Protein AF-A0A1F3WR90-F1 (afdb_monomer_lite)

Foldseek 3Di:
DDDPPDDPPPPPPVVQPPVNVVVLVVLLVCLVVLLVLLVVLLVVLVVLVVVLVVCVVVPVPRDCVVSVVVSVVSNVSSVVSVVSSVVSVVSVVVND

Sequence (96 aa):
MRDCSNEPIEYVYMSMTDSELRFARRAIKRKKLFLALSITSVVVGLGLTLLYSWQYATQPGFAPGIHLVLVLLILLMARQNLRQYYYAKILEKLIA

pLDDT: mean 77.19, std 12.87, range [43.66, 93.44]

Radius of gyration: 24.1 Å; chains: 1; bounding box: 63×44×56 Å

Structure (mmCIF, N/CA/C/O backbone):
data_AF-A0A1F3WR90-F1
#
_entry.id   AF-A0A1F3WR90-F1
#
loop_
_atom_site.group_PDB
_atom_site.id
_atom_site.type_symbol
_atom_site.label_atom_id
_atom_site.label_alt_id
_atom_site.label_comp_id
_atom_site.label_asym_id
_atom_site.label_entity_id
_atom_site.label_seq_id
_atom_site.pdbx_PDB_ins_code
_atom_site.Cartn_x
_atom_site.Cartn_y
_atom_site.Cartn_z
_atom_site.occupancy
_atom_site.B_iso_or_equiv
_atom_site.auth_seq_id
_atom_site.auth_comp_id
_atom_site.auth_asym_id
_atom_site.auth_atom_id
_atom_site.pdbx_PDB_model_num
ATOM 1 N N . MET A 1 1 ? 43.491 34.929 -30.129 1.00 43.66 1 MET A N 1
ATOM 2 C CA . MET A 1 1 ? 42.100 34.771 -29.658 1.00 43.66 1 MET A CA 1
ATOM 3 C C . MET A 1 1 ? 41.709 33.330 -29.967 1.00 43.66 1 MET A C 1
ATOM 5 O O . MET A 1 1 ? 41.605 33.009 -31.141 1.00 43.66 1 MET A O 1
ATOM 9 N N . ARG A 1 2 ? 41.686 32.424 -28.979 1.00 46.31 2 ARG A N 1
ATOM 10 C CA . ARG A 1 2 ? 41.278 31.025 -29.208 1.00 46.31 2 ARG A CA 1
ATOM 11 C C . ARG A 1 2 ? 39.754 30.981 -29.140 1.00 46.31 2 ARG A C 1
ATOM 13 O O . ARG A 1 2 ? 39.188 31.385 -28.131 1.00 46.31 2 ARG A O 1
ATOM 20 N N . ASP A 1 3 ? 39.139 30.586 -30.242 1.00 46.09 3 ASP A N 1
ATOM 21 C CA . ASP A 1 3 ? 37.696 30.464 -30.402 1.00 46.09 3 ASP A CA 1
ATOM 22 C C . ASP A 1 3 ? 37.220 29.220 -29.629 1.00 46.09 3 ASP A C 1
ATOM 24 O O . ASP A 1 3 ? 37.512 28.091 -30.017 1.00 46.09 3 ASP A O 1
ATOM 28 N N . CYS A 1 4 ? 36.577 29.428 -28.476 1.00 55.66 4 CYS A N 1
ATOM 29 C CA . CYS A 1 4 ? 36.032 28.374 -27.606 1.00 55.66 4 CYS A CA 1
ATOM 30 C C . CYS A 1 4 ? 34.583 28.007 -27.984 1.00 55.66 4 CYS A C 1
ATOM 32 O O . CYS A 1 4 ? 33.765 27.745 -27.108 1.00 55.66 4 CYS A O 1
ATOM 34 N N . SER A 1 5 ? 34.228 28.043 -29.270 1.00 59.00 5 SER A N 1
ATOM 35 C CA . SER A 1 5 ? 32.856 27.795 -29.746 1.00 59.00 5 SER A CA 1
ATOM 36 C C . SER A 1 5 ? 32.607 26.367 -30.243 1.00 59.00 5 SER A C 1
ATOM 38 O O . SER A 1 5 ? 31.522 26.081 -30.739 1.00 59.00 5 SER A O 1
ATOM 40 N N . ASN A 1 6 ? 33.580 25.460 -30.106 1.00 56.47 6 ASN A N 1
ATOM 41 C CA . ASN A 1 6 ? 33.511 24.137 -30.726 1.00 56.47 6 ASN A CA 1
ATOM 42 C C . ASN A 1 6 ? 33.908 23.003 -29.772 1.00 56.47 6 ASN A C 1
ATOM 44 O O . ASN A 1 6 ? 34.680 22.116 -30.133 1.00 56.47 6 ASN A O 1
ATOM 48 N N . GLU A 1 7 ? 33.393 23.033 -28.542 1.00 56.62 7 GLU A N 1
ATOM 49 C CA . GLU A 1 7 ? 33.303 21.795 -27.771 1.00 56.62 7 GLU A CA 1
ATOM 50 C C . GLU A 1 7 ? 32.085 21.032 -28.298 1.00 56.62 7 GLU A C 1
ATOM 52 O O . GLU A 1 7 ? 30.963 21.543 -28.192 1.00 56.62 7 GLU A O 1
ATOM 57 N N . PRO A 1 8 ? 32.255 19.844 -28.906 1.00 50.53 8 PRO A N 1
ATOM 58 C CA . PRO A 1 8 ? 31.114 18.988 -29.140 1.00 50.53 8 PRO A CA 1
ATOM 59 C C . PRO A 1 8 ? 30.530 18.703 -27.760 1.00 50.53 8 PRO A C 1
ATOM 61 O O . PRO A 1 8 ? 31.168 18.057 -26.932 1.00 50.53 8 PRO A O 1
ATOM 64 N N . ILE A 1 9 ? 29.327 19.219 -27.498 1.00 57.62 9 ILE A N 1
ATOM 65 C CA . ILE A 1 9 ? 28.496 18.714 -26.413 1.00 57.62 9 ILE A CA 1
ATOM 66 C C . ILE A 1 9 ? 28.200 17.278 -26.819 1.00 57.62 9 ILE A C 1
ATOM 68 O O . ILE A 1 9 ? 27.255 16.993 -27.554 1.00 57.62 9 ILE A O 1
ATOM 72 N N . GLU A 1 10 ? 29.102 16.389 -26.415 1.00 49.94 10 GLU A N 1
ATOM 73 C CA . GLU A 1 10 ? 28.919 14.960 -26.389 1.00 49.94 10 GLU A CA 1
ATOM 74 C C . GLU A 1 10 ? 27.719 14.763 -25.472 1.00 49.94 10 GLU A C 1
ATOM 76 O O . GLU A 1 10 ? 27.821 14.709 -24.247 1.00 49.94 10 GLU A O 1
ATOM 81 N N . TYR A 1 11 ? 26.530 14.789 -26.074 1.00 53.75 11 TYR A N 1
ATOM 82 C CA . TYR A 1 11 ? 25.341 14.248 -25.464 1.00 53.75 11 TYR A CA 1
ATOM 83 C C . TYR A 1 11 ? 25.709 12.804 -25.182 1.00 53.75 11 TYR A C 1
ATOM 85 O O . TYR A 1 11 ? 25.641 11.958 -26.074 1.00 53.75 11 TYR A O 1
ATOM 93 N N . VAL A 1 12 ? 26.154 12.550 -23.953 1.00 55.72 12 VAL A N 1
ATOM 94 C CA . VAL A 1 12 ? 26.272 11.225 -23.372 1.00 55.72 12 VAL A CA 1
ATOM 95 C C . VAL A 1 12 ? 24.850 10.674 -23.358 1.00 55.72 12 VAL A C 1
ATOM 97 O O . VAL A 1 12 ? 24.148 10.673 -22.349 1.00 55.72 12 VAL A O 1
ATOM 100 N N . TYR A 1 13 ? 24.394 10.209 -24.521 1.00 51.22 13 TYR A N 1
ATOM 101 C CA . TYR A 1 13 ? 23.515 9.072 -24.615 1.00 51.22 13 TYR A CA 1
ATOM 102 C C . TYR A 1 13 ? 24.331 7.946 -24.000 1.00 51.22 13 TYR A C 1
ATOM 104 O O . TYR A 1 13 ? 25.023 7.196 -24.686 1.00 51.22 13 TYR A O 1
ATOM 112 N N . MET A 1 14 ? 24.294 7.868 -22.668 1.00 51.72 14 MET A N 1
ATOM 113 C CA . MET A 1 14 ? 24.601 6.643 -21.965 1.00 51.72 14 MET A CA 1
ATOM 114 C C . MET A 1 14 ? 23.546 5.665 -22.474 1.00 51.72 14 MET A C 1
ATOM 116 O O . MET A 1 14 ? 22.432 5.600 -21.955 1.00 51.72 14 MET A O 1
ATOM 120 N N . SER A 1 15 ? 23.854 5.000 -23.589 1.00 59.16 15 SER A N 1
ATOM 121 C CA . SER A 1 15 ? 23.161 3.807 -24.039 1.00 59.16 15 SER A CA 1
ATOM 122 C C . SER A 1 15 ? 22.971 2.962 -22.792 1.00 59.16 15 SER A C 1
ATOM 124 O O . SER A 1 15 ? 23.974 2.586 -22.182 1.00 59.16 15 SER A O 1
ATOM 126 N N . MET A 1 16 ? 21.716 2.749 -22.378 1.00 57.41 16 MET A N 1
ATOM 127 C CA . MET A 1 16 ? 21.397 1.990 -21.170 1.00 57.41 16 MET A CA 1
ATOM 128 C C . MET A 1 16 ? 22.277 0.748 -21.135 1.00 57.41 16 MET A C 1
ATOM 130 O O . MET A 1 16 ? 22.243 -0.071 -22.056 1.00 57.41 16 MET A O 1
ATOM 134 N N . THR A 1 17 ? 23.106 0.637 -20.103 1.00 71.56 17 THR A N 1
ATOM 135 C CA . THR A 1 17 ? 24.027 -0.493 -19.992 1.00 71.56 17 THR A CA 1
ATOM 136 C C . THR A 1 17 ? 23.209 -1.785 -19.905 1.00 71.56 17 THR A C 1
ATOM 138 O O . THR A 1 17 ? 22.128 -1.810 -19.311 1.00 71.56 17 THR A O 1
ATOM 141 N N . ASP A 1 18 ? 23.701 -2.895 -20.467 1.00 66.44 18 ASP A N 1
ATOM 142 C CA . ASP A 1 18 ? 23.001 -4.196 -20.441 1.00 66.44 18 ASP A CA 1
ATOM 143 C C . ASP A 1 18 ? 22.572 -4.626 -19.022 1.00 66.44 18 ASP A C 1
ATOM 145 O O . ASP A 1 18 ? 21.602 -5.365 -18.822 1.00 66.44 18 ASP A O 1
ATOM 149 N N . SER A 1 19 ? 23.294 -4.154 -18.002 1.00 70.31 19 SER A N 1
ATOM 150 C CA . SER A 1 19 ? 22.914 -4.223 -16.590 1.00 70.31 19 SER A CA 1
ATOM 151 C C . SER A 1 19 ? 21.568 -3.557 -16.311 1.00 70.31 19 SER A C 1
ATOM 153 O O . SER A 1 19 ? 20.662 -4.221 -15.806 1.00 70.31 19 SER A O 1
ATOM 155 N N . GLU A 1 20 ? 21.406 -2.281 -16.655 1.00 70.12 20 GLU A N 1
ATOM 156 C CA . GLU A 1 20 ? 20.191 -1.496 -16.410 1.00 70.12 20 GLU A CA 1
ATOM 157 C C . GLU A 1 20 ? 18.990 -2.083 -17.147 1.00 70.12 20 GLU A C 1
ATOM 159 O O . GLU A 1 20 ? 17.901 -2.181 -16.583 1.00 70.12 20 GLU A O 1
ATOM 164 N N . LEU A 1 21 ? 19.201 -2.588 -18.364 1.00 70.56 21 LEU A N 1
ATOM 165 C CA . LEU A 1 21 ? 18.159 -3.223 -19.170 1.00 70.56 21 LEU A CA 1
ATOM 166 C C . LEU A 1 21 ? 17.697 -4.562 -18.559 1.00 70.56 21 LEU A C 1
ATOM 168 O O . LEU A 1 21 ? 16.497 -4.864 -18.518 1.00 70.56 21 LEU A O 1
ATOM 172 N N . ARG A 1 22 ? 18.620 -5.351 -17.984 1.00 75.38 22 ARG A N 1
ATOM 173 C CA . ARG A 1 22 ? 18.285 -6.572 -17.223 1.00 75.38 22 ARG A CA 1
ATOM 174 C C . ARG A 1 22 ? 17.581 -6.266 -15.902 1.00 75.38 22 ARG A C 1
ATOM 176 O O . ARG A 1 22 ? 16.626 -6.971 -15.558 1.00 75.38 22 ARG A O 1
ATOM 183 N N . PHE A 1 23 ? 18.000 -5.224 -15.183 1.00 71.81 23 PHE A N 1
ATOM 184 C CA . PHE A 1 23 ? 17.321 -4.770 -13.966 1.00 71.81 23 PHE A CA 1
ATOM 185 C C . PHE A 1 23 ? 15.909 -4.260 -14.270 1.00 71.81 23 PHE A C 1
ATOM 187 O O . PHE A 1 23 ? 14.956 -4.692 -13.616 1.00 71.81 23 PHE A O 1
ATOM 194 N N . ALA A 1 24 ? 15.751 -3.448 -15.317 1.00 70.62 24 ALA A N 1
ATOM 195 C CA . ALA A 1 24 ? 14.465 -2.937 -15.771 1.00 70.62 24 ALA A CA 1
ATOM 196 C C . ALA A 1 24 ? 13.515 -4.076 -16.162 1.00 70.62 24 ALA A C 1
ATOM 198 O O . ALA A 1 24 ? 12.412 -4.165 -15.625 1.00 70.62 24 ALA A O 1
ATOM 199 N N . ARG A 1 25 ? 13.952 -5.036 -16.993 1.00 72.62 25 ARG A N 1
ATOM 200 C CA . ARG A 1 25 ? 13.130 -6.212 -17.350 1.00 72.62 25 ARG A CA 1
ATOM 201 C C . ARG A 1 25 ? 12.693 -7.023 -16.129 1.00 72.62 25 ARG A C 1
ATOM 203 O O . ARG A 1 25 ? 11.566 -7.525 -16.082 1.00 72.62 25 ARG A O 1
ATOM 210 N N . ARG A 1 26 ? 13.562 -7.162 -15.124 1.00 75.00 26 ARG A N 1
ATOM 211 C CA . ARG A 1 26 ? 13.244 -7.903 -13.894 1.00 75.00 26 ARG A CA 1
ATOM 212 C C . ARG A 1 26 ? 12.271 -7.136 -12.996 1.00 75.00 26 ARG A C 1
ATOM 214 O O . ARG A 1 26 ? 11.385 -7.762 -12.412 1.00 75.00 26 ARG A O 1
ATOM 221 N N . ALA A 1 27 ? 12.381 -5.810 -12.942 1.00 69.12 27 ALA A N 1
ATOM 222 C CA . ALA A 1 27 ? 11.422 -4.936 -12.271 1.00 69.12 27 ALA A CA 1
ATOM 223 C C . ALA A 1 27 ? 10.043 -4.976 -12.956 1.00 69.12 27 ALA A C 1
ATOM 225 O O . ALA A 1 27 ? 9.027 -5.172 -12.287 1.00 69.12 27 ALA A O 1
ATOM 226 N N . ILE A 1 28 ? 10.007 -4.924 -14.292 1.00 70.38 28 ILE A N 1
ATOM 227 C CA . ILE A 1 28 ? 8.780 -4.999 -15.101 1.00 70.38 28 ILE A CA 1
ATOM 228 C C . ILE A 1 28 ? 8.055 -6.334 -14.888 1.00 70.38 28 ILE A C 1
ATOM 230 O O . ILE A 1 28 ? 6.839 -6.350 -14.684 1.00 70.38 28 ILE A O 1
ATOM 234 N N . LYS A 1 29 ? 8.778 -7.464 -14.832 1.00 74.69 29 LYS A N 1
ATOM 235 C CA . LYS A 1 29 ? 8.172 -8.779 -14.535 1.00 74.69 29 LYS A CA 1
ATOM 236 C C . LYS A 1 29 ? 7.416 -8.804 -13.201 1.00 74.69 29 LYS A C 1
ATOM 238 O O . LYS A 1 29 ? 6.414 -9.506 -13.083 1.00 74.69 29 LYS A O 1
ATOM 243 N N . ARG A 1 30 ? 7.859 -8.028 -12.206 1.00 74.44 30 ARG A N 1
ATOM 244 C CA . ARG A 1 30 ? 7.251 -7.973 -10.866 1.00 74.44 30 ARG A CA 1
ATOM 245 C C . ARG A 1 30 ? 6.098 -6.968 -10.756 1.00 74.44 30 ARG A C 1
ATOM 247 O O . ARG A 1 30 ? 5.424 -6.958 -9.731 1.00 74.44 30 ARG A O 1
ATOM 254 N N . LYS A 1 31 ? 5.782 -6.196 -11.808 1.00 75.50 31 LYS A N 1
ATOM 255 C CA . LYS A 1 31 ? 4.688 -5.200 -11.793 1.00 75.50 31 LYS A CA 1
ATOM 256 C C . LYS A 1 31 ? 3.339 -5.802 -11.373 1.00 75.50 31 LYS A C 1
ATOM 258 O O . LYS A 1 31 ? 2.615 -5.209 -10.581 1.00 75.50 31 LYS A O 1
ATOM 263 N N . LYS A 1 32 ? 3.014 -7.010 -11.853 1.00 74.75 32 LYS A N 1
ATOM 264 C CA . LYS A 1 32 ? 1.743 -7.683 -11.529 1.00 74.75 32 LYS A CA 1
ATOM 265 C C . LYS A 1 32 ? 1.638 -8.039 -10.041 1.00 74.75 32 LYS A C 1
ATOM 267 O O . LYS A 1 32 ? 0.545 -7.968 -9.492 1.00 74.75 32 LYS A O 1
ATOM 272 N N . LEU A 1 33 ? 2.761 -8.357 -9.389 1.00 80.50 33 LEU A N 1
ATOM 273 C CA . LEU A 1 33 ? 2.799 -8.639 -7.951 1.00 80.50 33 LEU A CA 1
ATOM 274 C C . LEU A 1 33 ? 2.524 -7.379 -7.128 1.00 80.50 33 LEU A C 1
ATOM 276 O O . LEU A 1 33 ? 1.744 -7.441 -6.186 1.00 80.50 33 LEU A O 1
ATOM 280 N N . PHE A 1 34 ? 3.094 -6.230 -7.509 1.00 80.44 34 PHE A N 1
ATOM 281 C CA . PHE A 1 34 ? 2.820 -4.960 -6.825 1.00 80.44 34 PHE A CA 1
ATOM 282 C C . PHE A 1 34 ? 1.351 -4.548 -6.928 1.00 80.44 34 PHE A C 1
ATOM 284 O O . PHE A 1 34 ? 0.770 -4.081 -5.949 1.00 80.44 34 PHE A O 1
ATOM 291 N N . LEU A 1 35 ? 0.732 -4.771 -8.091 1.00 78.50 35 LEU A N 1
ATOM 292 C CA . LEU A 1 35 ? -0.693 -4.512 -8.274 1.00 78.50 35 LEU A CA 1
ATOM 293 C C . LEU A 1 35 ? -1.549 -5.451 -7.413 1.00 78.50 35 LEU A C 1
ATOM 295 O O . LEU A 1 35 ? -2.442 -4.981 -6.713 1.00 78.50 35 LEU A O 1
ATOM 299 N N . ALA A 1 36 ? -1.247 -6.753 -7.422 1.00 81.75 36 ALA A N 1
ATOM 300 C CA . ALA A 1 36 ? -1.956 -7.733 -6.604 1.00 81.75 36 ALA A CA 1
ATOM 301 C C . ALA A 1 36 ? -1.837 -7.410 -5.106 1.00 81.75 36 ALA A C 1
ATOM 303 O O . ALA A 1 36 ? -2.848 -7.355 -4.418 1.00 81.75 36 ALA A O 1
ATOM 304 N N . LEU A 1 37 ? -0.630 -7.103 -4.618 1.00 83.94 37 LEU A N 1
ATOM 305 C CA . LEU A 1 37 ? -0.399 -6.694 -3.229 1.00 83.94 37 LEU A CA 1
ATOM 306 C C . LEU A 1 37 ? -1.182 -5.432 -2.866 1.00 83.94 37 LEU A C 1
ATOM 308 O O . LEU A 1 37 ? -1.780 -5.380 -1.799 1.00 83.94 37 LEU A O 1
ATOM 312 N N . SER A 1 38 ? -1.210 -4.431 -3.750 1.00 83.12 38 SER A N 1
ATOM 313 C CA . SER A 1 38 ? -1.993 -3.211 -3.537 1.00 83.12 38 SER A CA 1
ATOM 314 C C . SER A 1 38 ? -3.486 -3.519 -3.379 1.00 83.12 38 SER A C 1
ATOM 316 O O . SER A 1 38 ? -4.095 -3.100 -2.396 1.00 83.12 38 SER A O 1
ATOM 318 N N . ILE A 1 39 ? -4.059 -4.314 -4.290 1.00 87.62 39 ILE A N 1
ATOM 319 C CA . ILE A 1 39 ? -5.473 -4.713 -4.240 1.00 87.62 39 ILE A CA 1
ATOM 320 C C . ILE A 1 39 ? -5.764 -5.508 -2.963 1.00 87.62 39 ILE A C 1
ATOM 322 O O . ILE A 1 39 ? -6.707 -5.180 -2.247 1.00 87.62 39 ILE A O 1
ATOM 326 N N . THR A 1 40 ? -4.934 -6.499 -2.630 1.00 89.38 40 THR A N 1
ATOM 327 C CA . THR A 1 40 ? -5.094 -7.301 -1.410 1.00 89.38 40 THR A CA 1
ATOM 328 C C . THR A 1 40 ? -5.059 -6.425 -0.160 1.00 89.38 40 THR A C 1
ATOM 330 O O . THR A 1 40 ? -5.914 -6.570 0.708 1.00 89.38 40 THR A O 1
ATOM 333 N N . SER A 1 41 ? -4.127 -5.473 -0.071 1.00 85.88 41 SER A N 1
ATOM 334 C CA . SER A 1 41 ? -4.064 -4.536 1.054 1.00 85.88 41 SER A CA 1
ATOM 335 C C . SER A 1 41 ? -5.314 -3.658 1.155 1.00 85.88 41 SER A C 1
ATOM 337 O O . SER A 1 41 ? -5.797 -3.429 2.259 1.00 85.88 41 SER A O 1
ATOM 339 N N . VAL A 1 42 ? -5.884 -3.205 0.034 1.00 88.62 42 VAL A N 1
ATOM 340 C CA . VAL A 1 42 ? -7.152 -2.453 0.039 1.00 88.62 42 VAL A CA 1
ATOM 341 C C . VAL A 1 42 ? -8.306 -3.318 0.547 1.00 88.62 42 VAL A C 1
ATOM 343 O O . VAL A 1 42 ? -9.070 -2.864 1.395 1.00 88.62 42 VAL A O 1
ATOM 346 N N . VAL A 1 43 ? -8.411 -4.567 0.083 1.00 93.44 43 VAL A N 1
ATOM 347 C CA . VAL A 1 43 ? -9.450 -5.511 0.530 1.00 93.44 43 VAL A CA 1
ATOM 348 C C . VAL A 1 43 ? -9.340 -5.778 2.032 1.00 93.44 43 VAL A C 1
ATOM 350 O O . VAL A 1 43 ? -10.338 -5.694 2.744 1.00 93.44 43 VA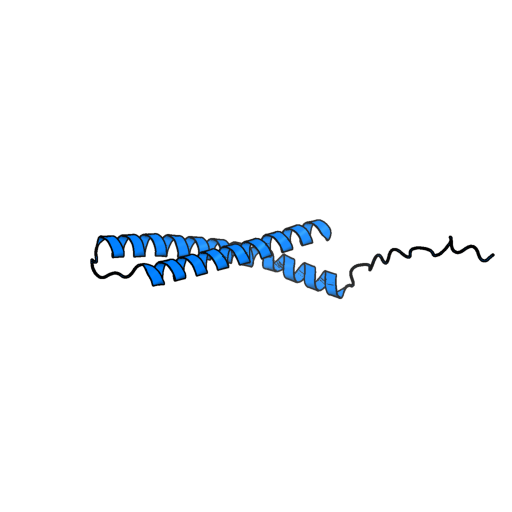L A O 1
ATOM 353 N N . VAL A 1 44 ? -8.127 -6.034 2.531 1.00 91.12 44 VAL A N 1
ATOM 354 C CA . VAL A 1 44 ? -7.873 -6.232 3.967 1.00 91.12 44 VAL A CA 1
ATOM 355 C C . VAL A 1 44 ? -8.209 -4.971 4.761 1.00 91.12 44 VAL A C 1
ATOM 357 O O . VAL A 1 44 ? -8.869 -5.062 5.793 1.00 91.12 44 VAL A O 1
ATOM 360 N N . GLY A 1 45 ? -7.801 -3.795 4.275 1.00 89.81 45 GLY A N 1
ATOM 361 C CA . GLY A 1 45 ? -8.110 -2.513 4.906 1.00 89.81 45 GLY A CA 1
ATOM 362 C C . GLY A 1 45 ? -9.616 -2.287 5.045 1.00 89.81 45 GLY A C 1
ATOM 363 O O . GLY A 1 45 ? -10.082 -2.003 6.143 1.00 89.81 45 GLY A O 1
ATOM 364 N N . LEU A 1 46 ? -10.381 -2.495 3.969 1.00 90.81 46 LEU A N 1
ATOM 365 C CA . LEU A 1 46 ? -11.843 -2.373 3.976 1.00 90.81 46 LEU A CA 1
ATOM 366 C C . LEU A 1 46 ? -12.511 -3.382 4.916 1.00 90.81 46 LEU A C 1
ATOM 368 O O . LEU A 1 46 ? -13.401 -3.008 5.679 1.00 90.81 46 LEU A O 1
ATOM 372 N N . GLY A 1 47 ? -12.070 -4.643 4.896 1.00 92.00 47 GLY A N 1
ATOM 373 C CA . GLY A 1 47 ? -12.595 -5.677 5.789 1.00 92.00 47 GLY A CA 1
ATOM 374 C C . GLY A 1 47 ? -12.366 -5.340 7.264 1.00 92.00 47 GLY A C 1
ATOM 375 O O . GLY A 1 47 ? -13.282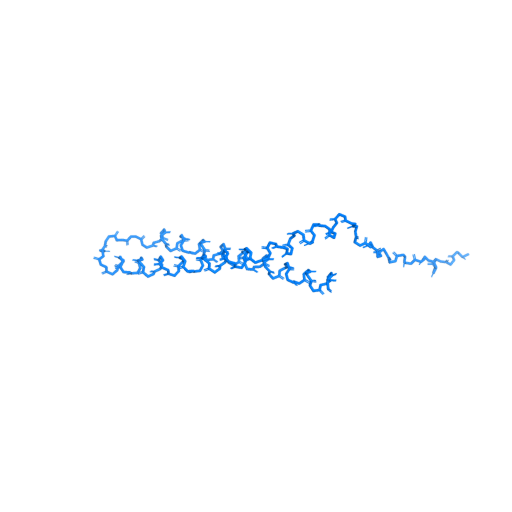 -5.453 8.076 1.00 92.00 47 GLY A O 1
ATOM 376 N N . LEU A 1 48 ? -11.169 -4.850 7.599 1.00 89.19 48 LEU A N 1
ATOM 377 C CA . LEU A 1 48 ? -10.842 -4.384 8.946 1.00 89.19 48 LEU A CA 1
ATOM 378 C C . LEU A 1 48 ? -11.658 -3.157 9.347 1.00 89.19 48 LEU A C 1
ATOM 380 O O . LEU A 1 48 ? -12.143 -3.107 10.472 1.00 89.19 48 LEU A O 1
ATOM 384 N N . THR A 1 49 ? -11.851 -2.188 8.448 1.00 88.94 49 THR A N 1
ATOM 385 C CA . THR A 1 49 ? -12.708 -1.028 8.723 1.00 88.94 49 THR A CA 1
ATOM 386 C C . THR A 1 49 ? -14.124 -1.463 9.079 1.00 88.94 49 THR A C 1
ATOM 388 O O . THR A 1 49 ? -14.636 -1.032 10.105 1.00 88.94 49 THR A O 1
ATOM 391 N N . LEU A 1 50 ? -14.734 -2.357 8.294 1.00 91.12 50 LEU A N 1
ATOM 392 C CA . LEU A 1 50 ? -16.083 -2.860 8.573 1.00 91.12 50 LEU A CA 1
ATOM 393 C C . LEU A 1 50 ? -16.155 -3.599 9.916 1.00 91.12 50 LEU A C 1
ATOM 395 O O . LEU A 1 50 ? -17.055 -3.333 10.712 1.00 91.12 50 LEU A O 1
ATOM 399 N N . LEU A 1 51 ? -15.186 -4.478 10.195 1.00 88.94 51 LEU A N 1
ATOM 400 C CA . LEU A 1 51 ? -15.111 -5.205 11.466 1.00 88.94 51 LEU A CA 1
ATOM 401 C C . LEU A 1 51 ? -14.963 -4.268 12.668 1.00 88.94 51 LEU A C 1
ATOM 403 O O . LEU A 1 51 ? -15.673 -4.423 13.661 1.00 88.94 51 LEU A O 1
ATOM 407 N N . TYR A 1 52 ? -14.066 -3.286 12.584 1.00 86.44 52 TYR A N 1
ATOM 408 C CA . TYR A 1 52 ? -13.826 -2.348 13.677 1.00 86.44 52 TYR A CA 1
ATOM 409 C C . TYR A 1 52 ? -14.976 -1.361 13.863 1.00 86.44 52 TYR A C 1
ATOM 411 O O . TYR A 1 52 ? -15.305 -1.035 15.000 1.00 86.44 52 TYR A O 1
ATOM 419 N N . SER A 1 53 ? -15.640 -0.927 12.788 1.00 84.81 53 SER A N 1
ATOM 420 C CA . SER A 1 53 ? -16.862 -0.124 12.888 1.00 84.81 53 SER A CA 1
ATOM 421 C C . SER A 1 53 ? -17.988 -0.897 13.579 1.00 84.81 53 SER A C 1
ATOM 423 O O . SER A 1 53 ? -18.677 -0.335 14.428 1.00 84.81 53 SER A O 1
ATOM 425 N N . TRP A 1 54 ? -18.137 -2.192 13.282 1.00 88.25 54 TRP A N 1
ATOM 426 C CA . TRP A 1 54 ? -19.098 -3.057 13.972 1.00 88.25 54 TRP A CA 1
ATOM 427 C C . TRP A 1 54 ? -18.760 -3.239 15.460 1.00 88.25 54 TRP A C 1
ATOM 429 O O . TRP A 1 54 ? -19.634 -3.111 16.321 1.00 88.25 54 TRP A O 1
ATOM 439 N N . GLN A 1 55 ? -17.487 -3.492 15.784 1.00 85.62 55 GLN A N 1
ATOM 440 C CA . GLN A 1 55 ? -17.022 -3.601 17.172 1.00 85.62 55 GLN A CA 1
ATOM 441 C C . GLN A 1 55 ? -17.222 -2.306 17.954 1.00 85.62 55 GLN A C 1
ATOM 443 O O . GLN A 1 55 ? -17.705 -2.362 19.080 1.00 85.62 55 GLN A O 1
ATOM 448 N N . TYR A 1 56 ? -16.931 -1.155 17.349 1.00 84.44 56 TYR A N 1
ATOM 449 C CA . TYR A 1 56 ? -17.151 0.150 17.967 1.00 84.44 56 TYR A CA 1
ATOM 450 C C . TYR A 1 56 ? -18.632 0.402 18.290 1.00 84.44 56 TYR A C 1
ATOM 452 O O . TYR A 1 56 ? -18.945 0.929 19.352 1.00 84.44 56 TYR A O 1
ATOM 460 N N . ALA A 1 57 ? -19.550 -0.022 17.415 1.00 84.00 57 ALA A N 1
ATOM 461 C CA . ALA A 1 57 ? -20.987 0.109 17.656 1.00 84.00 57 ALA A CA 1
ATOM 462 C C . ALA A 1 57 ? -21.514 -0.846 18.745 1.00 84.00 57 ALA A C 1
ATOM 464 O O . ALA A 1 57 ? -22.49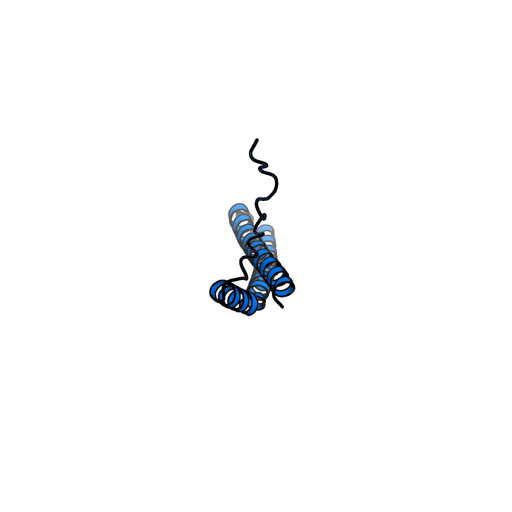6 -0.536 19.413 1.00 84.00 57 ALA A O 1
ATOM 465 N N . THR A 1 58 ? -20.874 -2.006 18.921 1.00 87.69 58 THR A N 1
ATOM 466 C CA . THR A 1 58 ? -21.348 -3.063 19.832 1.00 87.69 58 THR A CA 1
ATOM 467 C C . THR A 1 58 ? -20.681 -3.004 21.211 1.00 87.69 58 THR A C 1
ATOM 469 O O . THR A 1 58 ? -21.259 -3.465 22.193 1.00 87.69 58 THR A O 1
ATOM 472 N N . GLN A 1 59 ? -19.461 -2.463 21.313 1.00 81.62 59 GLN A N 1
ATOM 473 C CA . GLN A 1 59 ? -18.658 -2.485 22.538 1.00 81.62 59 GLN A CA 1
ATOM 474 C C . GLN A 1 59 ? -18.314 -1.065 23.022 1.00 81.62 59 GLN A C 1
ATOM 476 O O . GLN A 1 59 ? -17.513 -0.379 22.386 1.00 81.62 59 GLN A O 1
ATOM 481 N N . PRO A 1 60 ? -18.819 -0.635 24.195 1.00 71.69 60 PRO A N 1
ATOM 482 C CA . PRO A 1 60 ? -18.611 0.724 24.708 1.00 71.69 60 PRO A CA 1
ATOM 483 C C . PRO A 1 60 ? -17.177 1.015 25.197 1.00 71.69 60 PRO A C 1
ATOM 485 O O . PRO A 1 60 ? -16.855 2.164 25.478 1.00 71.69 60 PRO A O 1
ATOM 488 N N . GLY A 1 61 ? -16.308 0.000 25.298 1.00 78.81 61 GLY A N 1
ATOM 489 C CA . GLY A 1 61 ? -14.899 0.141 25.700 1.00 78.81 61 GLY A CA 1
ATOM 490 C C . GLY A 1 61 ? -13.891 0.056 24.549 1.00 78.81 61 GLY A C 1
ATOM 491 O O . GLY A 1 61 ? -12.687 0.003 24.795 1.00 78.81 61 GLY A O 1
ATOM 492 N N . PHE A 1 62 ? -14.352 -0.014 23.297 1.00 74.81 62 PHE A N 1
ATOM 493 C CA . PHE A 1 62 ? -13.461 -0.179 22.152 1.00 74.81 62 PHE A CA 1
ATOM 494 C C . PHE A 1 62 ? -12.699 1.121 21.864 1.00 74.81 62 PHE A C 1
ATOM 496 O O . PHE A 1 62 ? -13.310 2.161 21.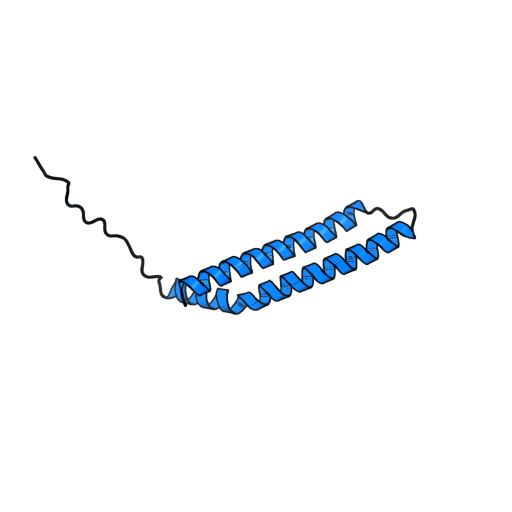630 1.00 74.81 62 PHE A O 1
ATOM 503 N N . ALA A 1 63 ? -11.364 1.069 21.860 1.00 79.56 63 ALA A N 1
ATOM 504 C CA . ALA A 1 63 ? -10.504 2.218 21.579 1.00 79.56 63 ALA A CA 1
ATOM 505 C C . ALA A 1 63 ? -10.142 2.266 20.079 1.00 79.56 63 ALA A C 1
ATOM 507 O O . ALA A 1 63 ? -9.184 1.612 19.660 1.00 79.56 63 ALA A O 1
ATOM 508 N N . PRO A 1 64 ? -10.846 3.049 19.237 1.00 78.31 64 PRO A N 1
ATOM 509 C CA . PRO A 1 64 ? -10.672 2.988 17.786 1.00 78.31 64 PRO A CA 1
ATOM 510 C C . PRO A 1 64 ? -9.310 3.508 17.305 1.00 78.31 64 PRO A C 1
ATOM 512 O O . PRO A 1 64 ? -8.913 3.201 16.185 1.00 78.31 64 PRO A O 1
ATOM 515 N N . GLY A 1 65 ? -8.579 4.273 18.125 1.00 85.81 65 GLY A N 1
ATOM 516 C CA . GLY A 1 65 ? -7.359 4.977 17.715 1.00 85.81 65 GLY A CA 1
ATOM 517 C C . GLY A 1 65 ? -6.292 4.074 17.086 1.00 85.81 65 GLY A C 1
ATOM 518 O O . GLY A 1 65 ? -5.881 4.308 15.951 1.00 85.81 65 GLY A O 1
ATOM 519 N N . ILE A 1 66 ? -5.874 3.010 17.780 1.00 85.19 66 ILE A N 1
ATOM 520 C CA . ILE A 1 66 ? -4.810 2.103 17.299 1.00 85.19 66 ILE A CA 1
ATOM 521 C C . ILE A 1 66 ? -5.267 1.341 16.046 1.00 85.19 66 ILE A C 1
ATOM 523 O O . ILE A 1 66 ? -4.505 1.162 15.094 1.00 85.19 66 ILE A O 1
ATOM 527 N N . HIS A 1 67 ? -6.536 0.939 16.013 1.00 85.31 67 HIS A N 1
ATOM 528 C CA . HIS A 1 67 ? -7.130 0.216 14.893 1.00 85.31 67 HIS A CA 1
ATOM 529 C C . HIS A 1 67 ? -7.219 1.074 13.624 1.00 85.31 67 HIS A C 1
ATOM 531 O O . HIS A 1 67 ? -6.939 0.586 12.528 1.00 85.31 67 HIS A O 1
ATOM 537 N N . LEU A 1 68 ? -7.520 2.366 13.770 1.00 85.81 68 LEU A N 1
ATOM 538 C CA . LEU A 1 68 ? -7.517 3.327 12.668 1.00 85.81 68 LEU A CA 1
ATOM 539 C C . LEU A 1 68 ? -6.107 3.506 12.093 1.00 85.81 68 LEU A C 1
ATOM 541 O O . LEU A 1 68 ? -5.931 3.479 10.876 1.00 85.81 68 LEU A O 1
ATOM 545 N N . VAL A 1 69 ? -5.092 3.613 12.957 1.00 91.69 69 VAL A N 1
ATOM 546 C CA . VAL A 1 69 ? -3.684 3.705 12.536 1.00 91.69 69 VAL A CA 1
ATOM 547 C C . VAL A 1 69 ? -3.252 2.452 11.771 1.00 91.69 69 VAL A C 1
ATOM 549 O O . VAL A 1 69 ? -2.621 2.573 10.722 1.00 91.69 69 VAL A O 1
ATOM 552 N N . LEU A 1 70 ? -3.636 1.257 12.231 1.00 89.12 70 LEU A N 1
ATOM 553 C CA . LEU A 1 70 ? -3.367 0.001 11.519 1.00 89.12 70 LEU A CA 1
ATOM 554 C C . LEU A 1 70 ? -3.987 -0.012 10.117 1.00 89.12 70 LEU A C 1
ATOM 556 O O . LEU A 1 70 ? -3.299 -0.322 9.143 1.00 89.12 70 LEU A O 1
ATOM 560 N N . VAL A 1 71 ? -5.263 0.363 9.995 1.00 88.25 71 VAL A N 1
ATOM 561 C CA . VAL A 1 71 ? -5.941 0.457 8.692 1.00 88.25 71 VAL A CA 1
ATOM 562 C C . VAL A 1 71 ? -5.234 1.469 7.787 1.00 88.25 71 VAL A C 1
ATOM 564 O O . VAL A 1 71 ? -4.958 1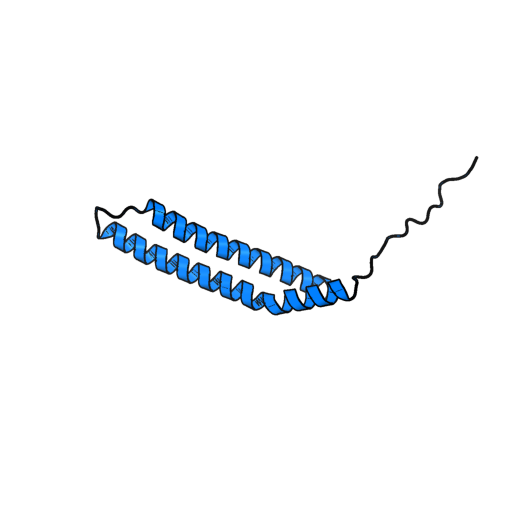.171 6.624 1.00 88.25 71 VAL A O 1
ATOM 567 N N . LEU A 1 72 ? -4.878 2.644 8.315 1.00 89.44 72 LEU A N 1
ATOM 568 C CA . LEU A 1 72 ? -4.150 3.667 7.564 1.00 89.44 72 LEU A CA 1
ATOM 569 C C . LEU A 1 72 ? -2.792 3.159 7.076 1.00 89.44 72 LEU A C 1
ATOM 571 O O . LEU A 1 72 ? -2.464 3.362 5.910 1.00 89.44 72 LEU A O 1
ATOM 575 N N . LEU A 1 73 ? -2.022 2.464 7.915 1.00 91.75 73 LEU A N 1
ATOM 576 C CA . LEU A 1 73 ? -0.736 1.874 7.529 1.00 91.75 73 LEU A CA 1
ATOM 577 C C . LEU A 1 73 ? -0.896 0.872 6.381 1.00 91.75 73 LEU A C 1
ATOM 579 O O . LEU A 1 73 ? -0.141 0.929 5.409 1.00 91.75 73 LEU A O 1
ATOM 583 N N . ILE A 1 74 ? -1.911 0.007 6.441 1.00 89.81 74 ILE A N 1
ATOM 584 C CA . ILE A 1 74 ? -2.210 -0.961 5.375 1.00 89.81 74 ILE A CA 1
ATOM 585 C C . ILE A 1 74 ? -2.553 -0.238 4.063 1.00 89.81 74 ILE A C 1
ATOM 587 O O . ILE A 1 74 ? -2.033 -0.588 3.001 1.00 89.81 74 ILE A O 1
ATOM 591 N N . LEU A 1 75 ? -3.380 0.808 4.120 1.00 87.38 75 LEU A N 1
ATOM 592 C CA . LEU A 1 75 ? -3.754 1.594 2.940 1.00 87.38 75 LEU A CA 1
ATOM 593 C C . LEU A 1 75 ? -2.574 2.405 2.377 1.00 87.38 75 LEU A C 1
ATOM 595 O O . LEU A 1 75 ? -2.424 2.534 1.158 1.00 87.38 75 LEU A O 1
ATOM 599 N N . LEU A 1 76 ? -1.702 2.931 3.238 1.00 90.81 76 LEU A N 1
ATOM 600 C CA . LEU A 1 76 ? -0.479 3.622 2.827 1.00 90.81 76 LEU A CA 1
ATOM 601 C C . LEU A 1 76 ? 0.496 2.662 2.140 1.00 90.81 76 LEU A C 1
ATOM 603 O O . LEU A 1 76 ? 1.033 3.006 1.085 1.00 90.81 76 LEU A O 1
ATOM 607 N N . MET A 1 77 ? 0.659 1.447 2.667 1.00 89.31 77 MET A N 1
ATOM 608 C CA . ME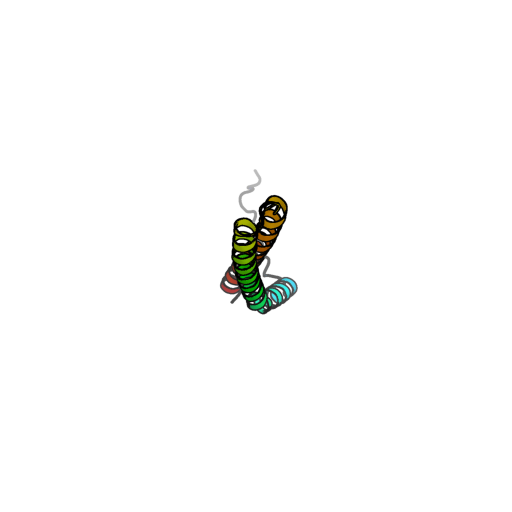T A 1 77 ? 1.417 0.374 2.015 1.00 89.31 77 MET A CA 1
ATOM 609 C C . MET A 1 77 ? 0.827 0.031 0.643 1.00 89.31 77 MET A C 1
ATOM 611 O O . MET A 1 77 ? 1.559 -0.052 -0.346 1.00 89.31 77 MET A O 1
ATOM 615 N N . ALA A 1 78 ? -0.502 -0.061 0.534 1.00 85.00 78 ALA A N 1
ATOM 616 C CA . ALA A 1 78 ? -1.175 -0.278 -0.745 1.00 85.00 78 ALA A CA 1
ATOM 617 C C . ALA A 1 78 ? -0.838 0.820 -1.770 1.00 85.00 78 ALA A C 1
ATOM 619 O O . ALA A 1 78 ? -0.557 0.522 -2.935 1.00 85.00 78 ALA A O 1
ATOM 620 N N . ARG A 1 79 ? -0.815 2.089 -1.338 1.00 89.25 79 ARG A N 1
ATOM 621 C CA . ARG A 1 79 ? -0.463 3.246 -2.179 1.00 89.25 79 ARG A CA 1
ATOM 622 C C . ARG A 1 79 ? 1.009 3.241 -2.592 1.00 89.25 79 ARG A C 1
ATOM 624 O O . ARG A 1 79 ? 1.334 3.628 -3.714 1.00 89.25 79 ARG A O 1
ATOM 631 N N . GLN A 1 80 ? 1.909 2.823 -1.704 1.00 88.44 80 GLN A N 1
ATOM 632 C CA . GLN A 1 80 ? 3.330 2.661 -2.027 1.00 88.44 80 GLN A CA 1
ATOM 633 C C . GLN A 1 80 ? 3.532 1.582 -3.099 1.00 88.44 80 GLN A C 1
ATOM 635 O O . GLN A 1 80 ? 4.177 1.857 -4.113 1.00 88.44 80 GLN A O 1
ATOM 640 N N . ASN A 1 81 ? 2.879 0.428 -2.945 1.00 85.56 81 ASN A N 1
ATOM 641 C CA . ASN A 1 81 ? 2.886 -0.647 -3.941 1.00 85.56 81 ASN A CA 1
ATOM 642 C C . ASN A 1 81 ? 2.325 -0.172 -5.295 1.00 85.56 81 ASN A C 1
ATOM 644 O O . ASN A 1 81 ? 2.894 -0.460 -6.349 1.00 85.56 81 ASN A O 1
ATOM 648 N N . LEU A 1 82 ? 1.254 0.631 -5.281 1.00 82.88 82 LEU A N 1
ATOM 649 C CA . LEU A 1 82 ? 0.670 1.202 -6.498 1.00 82.88 82 LEU A CA 1
ATOM 650 C C . LEU A 1 82 ? 1.634 2.170 -7.207 1.00 82.88 82 LEU A C 1
ATOM 652 O O . LEU A 1 82 ? 1.764 2.123 -8.428 1.00 82.88 82 LEU A O 1
ATOM 656 N N . ARG A 1 83 ? 2.350 3.026 -6.463 1.00 85.56 83 ARG A N 1
ATOM 657 C CA . ARG A 1 83 ? 3.370 3.914 -7.051 1.00 85.56 83 ARG A CA 1
ATOM 658 C C . ARG A 1 83 ? 4.480 3.124 -7.735 1.00 85.56 83 ARG A C 1
ATOM 660 O O . ARG A 1 83 ? 4.835 3.452 -8.862 1.00 85.56 83 ARG A O 1
ATOM 667 N N . GLN A 1 84 ? 4.981 2.060 -7.107 1.00 83.06 84 GLN A N 1
ATOM 668 C CA . GLN A 1 84 ? 5.988 1.187 -7.724 1.00 83.06 84 GLN A CA 1
ATOM 669 C C . GLN A 1 84 ? 5.471 0.523 -9.005 1.00 83.06 84 GLN A C 1
ATOM 671 O O . GLN A 1 84 ? 6.204 0.445 -9.991 1.00 83.06 84 GLN A O 1
ATOM 676 N N . TYR A 1 85 ? 4.197 0.118 -9.033 1.00 84.75 85 TYR A N 1
ATOM 677 C CA . TYR A 1 85 ? 3.554 -0.367 -10.253 1.00 84.75 85 TYR A CA 1
ATOM 678 C C . TYR A 1 85 ? 3.539 0.694 -11.365 1.00 84.75 85 TYR A C 1
ATOM 680 O O . TYR A 1 85 ? 3.908 0.386 -12.499 1.00 84.75 85 TYR A O 1
ATOM 688 N N . TYR A 1 86 ? 3.152 1.937 -11.057 1.00 82.19 86 TYR A N 1
ATOM 689 C CA . TYR A 1 86 ? 3.137 3.021 -12.043 1.00 82.19 86 TYR A CA 1
ATOM 690 C C . TYR A 1 86 ? 4.534 3.333 -12.584 1.00 82.19 86 TYR A C 1
ATOM 692 O O . TYR A 1 86 ? 4.691 3.431 -13.799 1.00 82.19 86 TYR A O 1
ATOM 700 N N . TYR A 1 87 ? 5.553 3.404 -11.723 1.00 82.88 87 TYR A N 1
ATOM 701 C CA . TYR A 1 87 ? 6.937 3.591 -12.168 1.00 82.88 87 TYR A CA 1
ATOM 702 C C . TYR A 1 87 ? 7.409 2.446 -13.068 1.00 82.88 87 TYR A C 1
ATOM 704 O O . TYR A 1 87 ? 7.948 2.703 -14.141 1.00 82.88 87 TYR A O 1
ATOM 712 N N . ALA A 1 88 ? 7.140 1.189 -12.697 1.00 83.06 88 ALA A N 1
ATOM 713 C CA . ALA A 1 88 ? 7.491 0.035 -13.527 1.00 83.06 88 ALA A CA 1
ATOM 714 C C . ALA A 1 88 ? 6.756 0.038 -14.881 1.00 83.06 88 ALA A C 1
ATOM 716 O O . ALA A 1 88 ? 7.330 -0.364 -15.888 1.00 83.06 88 ALA A O 1
ATOM 717 N N . LYS A 1 89 ? 5.503 0.512 -14.923 1.00 81.75 89 LYS A N 1
ATOM 718 C CA . LYS A 1 89 ? 4.704 0.642 -16.152 1.00 81.75 89 LYS A CA 1
ATOM 719 C C . LYS A 1 89 ? 5.219 1.753 -17.071 1.00 81.75 89 LYS A C 1
ATOM 721 O O . LYS A 1 89 ? 5.217 1.580 -18.285 1.00 81.75 89 LYS A O 1
ATOM 726 N N . ILE A 1 90 ? 5.634 2.888 -16.510 1.00 81.69 90 ILE A N 1
ATOM 727 C CA . ILE A 1 90 ? 6.250 3.979 -17.280 1.00 81.69 90 ILE A CA 1
ATOM 728 C C . ILE A 1 90 ? 7.594 3.512 -17.841 1.00 81.69 90 ILE A C 1
ATOM 730 O O . ILE A 1 90 ? 7.843 3.681 -19.027 1.00 81.69 90 ILE A O 1
ATOM 734 N N . LEU A 1 91 ? 8.412 2.850 -17.020 1.00 80.19 91 LEU A N 1
ATOM 735 C CA . LEU A 1 91 ? 9.697 2.293 -17.439 1.00 80.19 91 LEU A CA 1
ATOM 736 C C . LEU A 1 91 ? 9.543 1.255 -18.561 1.00 80.19 91 LEU A C 1
ATOM 738 O O . LEU A 1 91 ? 10.321 1.252 -19.505 1.00 80.19 91 LEU A O 1
ATOM 742 N N . GLU A 1 92 ? 8.516 0.406 -18.489 1.00 78.06 92 GLU A N 1
ATOM 743 C CA . GLU A 1 92 ? 8.179 -0.525 -19.569 1.00 78.06 92 GLU A CA 1
ATOM 744 C C . GLU A 1 92 ? 7.871 0.201 -20.878 1.00 78.06 92 GLU A C 1
ATOM 746 O O . GLU A 1 92 ? 8.423 -0.180 -21.895 1.00 78.06 92 GLU A O 1
ATOM 751 N N . LYS A 1 93 ? 7.067 1.271 -20.851 1.00 78.38 93 LYS A N 1
ATOM 752 C CA . LYS A 1 93 ? 6.740 2.061 -22.052 1.00 78.38 93 LYS A CA 1
ATOM 753 C C . LYS A 1 93 ? 7.923 2.824 -22.657 1.00 78.38 93 LYS A C 1
ATOM 755 O O . LYS A 1 93 ? 7.829 3.256 -23.798 1.00 78.38 93 LYS A O 1
ATOM 760 N N . LEU A 1 94 ? 8.965 3.090 -21.872 1.00 77.00 94 LEU A N 1
ATOM 761 C CA . LEU A 1 94 ? 10.158 3.808 -22.330 1.00 77.00 94 LEU A CA 1
ATOM 762 C C . LEU A 1 94 ? 11.207 2.867 -22.937 1.00 77.00 94 LEU A C 1
ATOM 764 O O . LEU A 1 94 ? 12.033 3.315 -23.723 1.00 77.00 94 LEU A O 1
ATOM 768 N N . ILE A 1 95 ? 11.196 1.587 -22.546 1.00 69.56 95 ILE A N 1
ATOM 769 C CA . ILE A 1 95 ? 12.210 0.591 -22.934 1.00 69.56 95 ILE A CA 1
ATOM 770 C C . ILE A 1 95 ? 11.667 -0.433 -23.946 1.00 69.56 95 ILE A C 1
ATOM 772 O O . ILE A 1 95 ? 12.458 -1.026 -24.680 1.00 69.56 95 ILE A O 1
ATOM 776 N N . ALA A 1 96 ? 10.355 -0.689 -23.962 1.00 56.06 96 ALA A N 1
ATOM 777 C CA . ALA A 1 96 ? 9.685 -1.649 -24.844 1.00 56.06 96 ALA A CA 1
ATOM 778 C C . ALA A 1 96 ? 8.722 -0.944 -25.801 1.00 56.06 96 ALA A C 1
ATOM 780 O O . ALA A 1 96 ? 8.638 -1.417 -26.954 1.00 56.06 96 ALA A O 1
#

Secondary structure (DSSP, 8-state):
-----------------HHHHHHHHHHHHTHHHHHHHHHHHHHHHHHHHHHHHHHHHH-TT--HHHHHHHHHHHHHHHHHHHHHHHHHHHHHHHH-